Protein AF-A0A529HN94-F1 (afdb_monomer_lite)

Sequence (111 aa):
MALNIAQKLRLTSVVLGTASRKDLAAAFRAVNPKTAFDIGRADKWLQGRAQPREHSVYEDWAKVLRLERPGAWIAESDLPSFTAAIAARHGIDATELERRAHAQVEASPGH

Structure (mmCIF, N/CA/C/O backbone):
data_AF-A0A529HN94-F1
#
_entry.id   AF-A0A529HN94-F1
#
loop_
_atom_site.group_PDB
_atom_site.id
_atom_site.type_symbol
_atom_site.label_atom_id
_atom_site.label_alt_id
_atom_site.label_comp_id
_atom_site.label_asym_id
_atom_site.label_entity_id
_atom_site.label_seq_id
_atom_site.pdbx_PDB_ins_code
_atom_site.Cartn_x
_atom_site.Cartn_y
_atom_site.Cartn_z
_atom_site.occupancy
_atom_site.B_iso_or_equiv
_atom_site.auth_seq_id
_atom_site.auth_comp_id
_atom_site.auth_asym_id
_atom_site.auth_atom_id
_atom_site.pdbx_PDB_model_num
ATOM 1 N N . M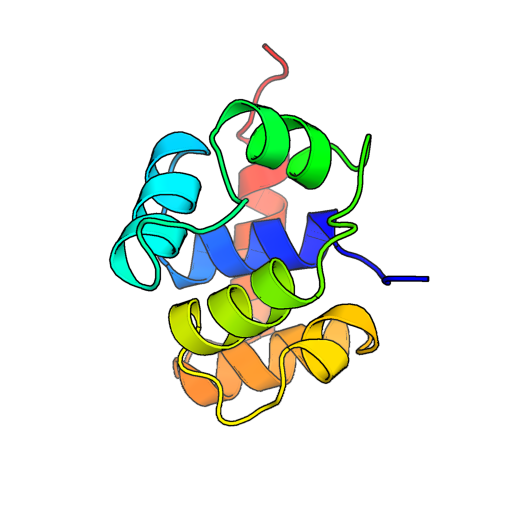ET A 1 1 ? 1.086 10.391 -15.022 1.00 61.91 1 MET A N 1
ATOM 2 C CA . MET A 1 1 ? 1.949 10.597 -13.835 1.00 61.91 1 MET A CA 1
ATOM 3 C C . MET A 1 1 ? 1.195 10.029 -12.649 1.00 61.91 1 MET A C 1
ATOM 5 O O . MET A 1 1 ? 0.015 10.334 -12.544 1.00 61.91 1 MET A O 1
ATOM 9 N N . ALA A 1 2 ? 1.805 9.186 -11.820 1.00 74.75 2 ALA A N 1
ATOM 10 C CA . ALA A 1 2 ? 1.082 8.562 -10.718 1.00 74.75 2 ALA A CA 1
ATOM 11 C C . ALA A 1 2 ? 1.048 9.494 -9.495 1.00 74.75 2 ALA A C 1
ATOM 13 O O . ALA A 1 2 ? 2.063 10.106 -9.152 1.00 74.75 2 ALA A O 1
ATOM 14 N N . LEU A 1 3 ? -0.115 9.628 -8.857 1.00 81.81 3 LEU A N 1
ATOM 15 C CA . LEU A 1 3 ? -0.343 10.621 -7.804 1.00 81.81 3 LEU A CA 1
ATOM 16 C C . LEU A 1 3 ? -0.216 10.002 -6.411 1.00 81.81 3 LEU A C 1
ATOM 18 O O . LEU A 1 3 ? -0.712 8.905 -6.155 1.00 81.81 3 LEU A O 1
ATOM 22 N N . ASN A 1 4 ? 0.419 10.732 -5.487 1.00 87.19 4 ASN A N 1
ATOM 23 C CA . ASN A 1 4 ? 0.433 10.420 -4.051 1.00 87.19 4 ASN A CA 1
ATOM 24 C C . ASN A 1 4 ? 0.935 9.002 -3.700 1.00 87.19 4 ASN A C 1
ATOM 26 O O . ASN A 1 4 ? 0.555 8.434 -2.677 1.00 87.19 4 ASN A O 1
ATOM 30 N N . ILE A 1 5 ? 1.804 8.411 -4.532 1.00 90.19 5 ILE A N 1
ATOM 31 C CA . ILE A 1 5 ? 2.211 7.000 -4.410 1.00 90.19 5 ILE A CA 1
ATOM 32 C C . ILE A 1 5 ? 2.810 6.667 -3.045 1.00 90.19 5 ILE A C 1
ATOM 34 O O . ILE A 1 5 ? 2.435 5.662 -2.444 1.00 90.19 5 ILE A O 1
ATOM 38 N N . ALA A 1 6 ? 3.694 7.519 -2.525 1.00 89.00 6 ALA A N 1
ATOM 39 C CA . ALA A 1 6 ? 4.298 7.307 -1.214 1.00 89.00 6 ALA A CA 1
ATOM 40 C C . ALA A 1 6 ? 3.240 7.244 -0.098 1.00 89.00 6 ALA A C 1
ATOM 42 O O . ALA A 1 6 ? 3.294 6.364 0.757 1.00 89.00 6 ALA A O 1
ATOM 43 N N . GLN A 1 7 ? 2.249 8.141 -0.126 1.00 89.38 7 GLN A N 1
ATOM 44 C CA . GLN A 1 7 ? 1.172 8.191 0.870 1.00 89.38 7 GLN A CA 1
ATOM 45 C C . GLN A 1 7 ? 0.245 6.978 0.749 1.00 89.38 7 GLN A C 1
ATOM 47 O O . GLN A 1 7 ? -0.061 6.338 1.753 1.00 89.38 7 GLN A O 1
ATOM 52 N N . LYS A 1 8 ? -0.131 6.596 -0.476 1.00 92.50 8 LYS A N 1
ATOM 53 C CA . LYS A 1 8 ? -0.939 5.395 -0.723 1.00 92.50 8 LYS A CA 1
ATOM 54 C C . LYS A 1 8 ? -0.236 4.120 -0.260 1.00 92.50 8 LYS A C 1
ATOM 56 O O . LYS A 1 8 ? -0.878 3.243 0.318 1.00 92.50 8 LYS A O 1
ATOM 61 N N . LEU A 1 9 ? 1.080 4.009 -0.472 1.00 90.94 9 LEU A N 1
ATOM 62 C CA . LEU A 1 9 ? 1.861 2.869 0.018 1.00 90.94 9 LEU A CA 1
ATOM 63 C C . LEU A 1 9 ? 1.882 2.812 1.545 1.00 90.94 9 LEU A C 1
ATOM 65 O O . LEU A 1 9 ? 1.743 1.731 2.100 1.00 90.94 9 LEU A O 1
ATOM 69 N N . ARG A 1 10 ? 1.989 3.953 2.232 1.00 88.44 10 ARG A N 1
ATOM 70 C CA . ARG A 1 10 ? 1.911 4.001 3.703 1.00 88.44 10 ARG A CA 1
ATOM 71 C C . ARG A 1 10 ? 0.546 3.543 4.210 1.00 88.44 10 ARG A C 1
ATOM 73 O O . ARG A 1 10 ? 0.484 2.689 5.085 1.00 88.44 10 ARG A O 1
ATOM 80 N N . LEU A 1 11 ? -0.540 4.030 3.605 1.00 90.75 11 LEU A N 1
ATOM 81 C CA . LEU A 1 11 ? -1.893 3.557 3.921 1.00 90.75 11 LEU A CA 1
ATOM 82 C C . LEU A 1 11 ? -2.022 2.046 3.701 1.00 90.75 11 LEU A C 1
ATOM 84 O O . LEU A 1 11 ? -2.563 1.341 4.545 1.00 90.75 11 LEU A O 1
ATOM 88 N N . THR A 1 12 ? -1.462 1.539 2.602 1.00 91.94 12 THR A N 1
ATOM 89 C CA . THR A 1 12 ? -1.427 0.099 2.311 1.00 91.94 12 THR A CA 1
ATOM 90 C C . THR A 1 12 ? -0.697 -0.666 3.408 1.00 91.94 12 THR A C 1
ATOM 92 O O . THR A 1 12 ? -1.217 -1.666 3.892 1.00 91.94 12 THR A O 1
ATOM 95 N N . SER A 1 13 ? 0.460 -0.176 3.855 1.00 89.31 13 SER A N 1
ATOM 96 C CA . SER A 1 13 ? 1.205 -0.808 4.942 1.00 89.31 13 SER A CA 1
ATOM 97 C C . SER A 1 13 ? 0.391 -0.895 6.232 1.00 89.31 13 SER A C 1
ATOM 99 O O . SER A 1 13 ? 0.427 -1.914 6.917 1.00 89.31 13 SER A O 1
ATOM 101 N N . VAL A 1 14 ? -0.367 0.156 6.554 1.00 90.06 14 VAL A N 1
ATOM 102 C CA . VAL A 1 14 ? -1.239 0.185 7.735 1.00 90.06 14 VAL A CA 1
ATOM 103 C C . VAL A 1 14 ? -2.399 -0.799 7.593 1.00 90.06 14 VAL A C 1
ATOM 105 O O . VAL A 1 14 ? -2.661 -1.555 8.525 1.00 90.06 14 VAL A O 1
ATOM 108 N N . VAL A 1 15 ? -3.074 -0.824 6.438 1.00 90.31 15 VAL A N 1
ATOM 109 C CA . VAL A 1 15 ? -4.194 -1.747 6.172 1.00 90.31 15 VAL A CA 1
ATOM 110 C C . VAL A 1 15 ? -3.751 -3.204 6.279 1.00 90.31 15 VAL A C 1
ATOM 112 O O . VAL A 1 15 ? -4.461 -4.028 6.848 1.00 90.31 15 VAL A O 1
ATOM 115 N N . LEU A 1 16 ? -2.572 -3.523 5.748 1.00 88.25 16 LEU A N 1
ATOM 116 C CA . LEU A 1 16 ? -2.017 -4.873 5.799 1.00 88.25 16 LEU A CA 1
ATOM 117 C C . LEU A 1 16 ? -1.427 -5.228 7.172 1.00 88.25 16 LEU A C 1
ATOM 119 O O . LEU A 1 16 ? -1.033 -6.373 7.379 1.00 88.25 16 LEU A O 1
ATOM 123 N N . GLY A 1 17 ? -1.324 -4.266 8.095 1.00 84.88 17 GLY A N 1
ATOM 124 C CA . GLY A 1 17 ? -0.645 -4.451 9.378 1.00 84.88 17 GLY A CA 1
ATOM 125 C C . GLY A 1 17 ? 0.858 -4.713 9.234 1.00 84.88 17 GLY A C 1
ATOM 126 O O . GLY A 1 17 ? 1.475 -5.288 10.128 1.00 84.88 17 GLY A O 1
ATOM 127 N N . THR A 1 18 ? 1.465 -4.323 8.110 1.00 81.94 18 THR A N 1
ATOM 128 C CA . THR A 1 18 ? 2.892 -4.536 7.857 1.00 81.94 18 THR A CA 1
ATOM 129 C C . THR A 1 18 ? 3.708 -3.477 8.587 1.00 81.94 18 THR A C 1
ATOM 131 O O . THR A 1 18 ? 3.616 -2.285 8.278 1.00 81.94 18 THR A O 1
ATOM 134 N N . ALA A 1 19 ? 4.531 -3.916 9.539 1.00 70.62 19 ALA A N 1
ATOM 135 C CA . ALA A 1 19 ? 5.383 -3.037 10.335 1.00 70.62 19 ALA A CA 1
ATOM 136 C C . ALA A 1 19 ? 6.630 -2.563 9.567 1.00 70.62 19 ALA A C 1
ATOM 138 O O . ALA A 1 19 ? 7.214 -1.536 9.908 1.00 70.62 19 ALA A O 1
ATOM 139 N N . SER A 1 20 ? 7.046 -3.292 8.523 1.00 79.00 20 SER A N 1
ATOM 140 C CA . SER A 1 20 ? 8.274 -3.012 7.780 1.00 79.00 20 SER A CA 1
ATOM 141 C C . SER A 1 20 ? 8.101 -3.044 6.260 1.00 79.00 20 SER A C 1
ATOM 143 O O . SER A 1 20 ? 7.253 -3.740 5.705 1.00 79.00 20 SER A O 1
ATOM 145 N N . ARG A 1 21 ? 9.021 -2.361 5.564 1.00 85.31 21 ARG A N 1
ATOM 146 C CA . ARG A 1 21 ? 9.243 -2.446 4.107 1.00 85.31 21 ARG A CA 1
ATOM 147 C C . ARG A 1 21 ? 9.386 -3.893 3.621 1.00 85.31 21 ARG A C 1
ATOM 149 O O . ARG A 1 21 ? 8.980 -4.212 2.506 1.00 85.31 21 ARG A O 1
ATOM 156 N N . LYS A 1 22 ? 9.973 -4.762 4.455 1.00 87.69 22 LYS A N 1
ATOM 157 C CA . LYS A 1 22 ? 10.134 -6.193 4.160 1.00 87.69 22 LYS A CA 1
ATOM 158 C C . LYS A 1 22 ? 8.792 -6.915 4.111 1.00 87.69 22 LYS A C 1
ATOM 160 O O . LYS A 1 22 ? 8.554 -7.648 3.157 1.00 87.69 22 LYS A O 1
ATOM 165 N N . ASP A 1 23 ? 7.928 -6.659 5.088 1.00 89.06 23 ASP A N 1
ATOM 166 C CA . ASP A 1 23 ? 6.596 -7.263 5.165 1.00 89.06 23 ASP A CA 1
ATOM 167 C C . ASP A 1 23 ? 5.712 -6.771 4.017 1.00 89.06 23 ASP A C 1
ATOM 169 O O . ASP A 1 23 ? 5.021 -7.567 3.386 1.00 89.06 23 ASP A O 1
ATOM 173 N N . LEU A 1 24 ? 5.815 -5.484 3.665 1.00 89.75 24 LEU A N 1
ATOM 174 C CA . LEU A 1 24 ? 5.135 -4.943 2.491 1.00 89.75 24 LEU A CA 1
ATOM 175 C C . LEU A 1 24 ? 5.592 -5.660 1.212 1.00 89.75 24 LEU A C 1
ATOM 177 O O . LEU A 1 24 ? 4.765 -6.172 0.465 1.00 89.75 24 LEU A O 1
ATOM 181 N N . ALA A 1 25 ? 6.902 -5.780 0.973 1.00 90.56 25 ALA A N 1
ATOM 182 C CA . ALA A 1 25 ? 7.408 -6.506 -0.194 1.00 90.56 25 ALA A CA 1
ATOM 183 C C . ALA A 1 25 ? 7.013 -7.995 -0.190 1.00 90.56 25 ALA A C 1
ATOM 185 O O . ALA A 1 25 ? 6.750 -8.569 -1.248 1.00 90.56 25 ALA A O 1
ATOM 186 N N . ALA A 1 26 ? 6.935 -8.623 0.986 1.00 91.06 26 ALA A N 1
ATOM 187 C CA . ALA A 1 26 ? 6.444 -9.988 1.128 1.00 91.06 26 ALA A CA 1
ATOM 188 C C . ALA A 1 26 ? 4.957 -10.105 0.754 1.00 91.06 26 ALA A C 1
ATOM 190 O O . ALA A 1 26 ? 4.595 -11.044 0.050 1.00 91.06 26 ALA A O 1
ATOM 191 N N . ALA A 1 27 ? 4.116 -9.137 1.134 1.00 92.00 27 ALA A N 1
ATOM 192 C CA . ALA A 1 27 ? 2.699 -9.114 0.768 1.00 92.00 27 ALA A CA 1
ATOM 193 C C . ALA A 1 27 ? 2.494 -9.029 -0.754 1.00 92.00 27 ALA A C 1
ATOM 195 O O . ALA A 1 27 ? 1.706 -9.788 -1.317 1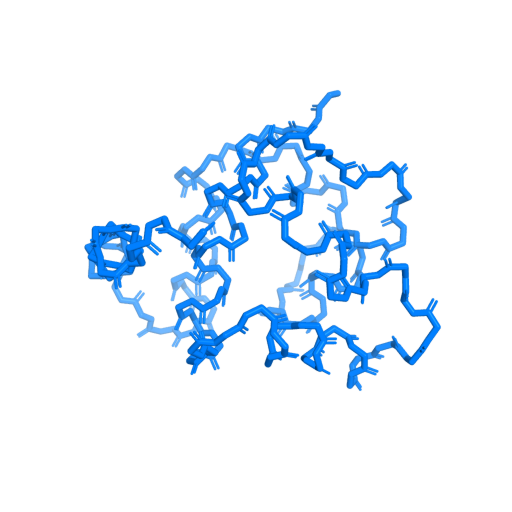.00 92.00 27 ALA A O 1
ATOM 196 N N . PHE A 1 28 ? 3.259 -8.174 -1.442 1.00 92.69 28 PHE A N 1
ATOM 197 C CA . PHE A 1 28 ? 3.236 -8.108 -2.908 1.00 92.69 28 PHE A CA 1
ATOM 198 C C . PHE A 1 28 ? 3.711 -9.417 -3.552 1.00 92.69 28 PHE A C 1
ATOM 200 O O . PHE A 1 28 ? 3.075 -9.916 -4.480 1.00 92.69 28 PHE A O 1
ATOM 207 N N . ARG A 1 29 ? 4.785 -10.022 -3.030 1.00 91.62 29 ARG A N 1
ATOM 208 C CA . ARG A 1 29 ? 5.289 -11.315 -3.524 1.00 91.62 29 ARG A CA 1
ATOM 209 C C . ARG A 1 29 ? 4.336 -12.480 -3.283 1.00 91.62 29 ARG A C 1
ATOM 211 O O . ARG A 1 29 ? 4.307 -13.396 -4.098 1.00 91.62 29 ARG A O 1
ATOM 218 N N . ALA A 1 30 ? 3.564 -12.450 -2.199 1.00 91.75 30 ALA A N 1
ATOM 219 C CA . ALA A 1 30 ? 2.557 -13.467 -1.910 1.00 91.75 30 ALA A CA 1
ATOM 220 C C . ALA A 1 30 ? 1.436 -13.479 -2.962 1.00 91.75 30 ALA A C 1
ATOM 222 O O . ALA A 1 30 ? 0.892 -14.535 -3.270 1.00 91.75 30 ALA A O 1
ATOM 223 N N . VAL A 1 31 ? 1.119 -12.316 -3.540 1.00 93.25 31 VAL A N 1
ATOM 224 C CA . VAL A 1 31 ? 0.168 -12.187 -4.651 1.00 93.25 31 VAL A CA 1
ATOM 225 C C . VAL A 1 31 ? 0.815 -12.536 -5.988 1.00 93.25 31 VAL A C 1
ATOM 227 O O . VAL A 1 31 ? 0.226 -13.254 -6.795 1.00 93.25 31 VAL A O 1
ATOM 230 N N . ASN A 1 32 ? 2.015 -12.015 -6.239 1.00 91.88 32 ASN A N 1
ATOM 231 C CA . ASN A 1 32 ? 2.755 -12.263 -7.465 1.00 91.88 32 ASN A CA 1
ATOM 232 C C . ASN A 1 32 ? 4.252 -12.424 -7.157 1.00 91.88 32 ASN A C 1
ATOM 234 O O . ASN A 1 32 ? 4.950 -11.428 -6.953 1.00 91.88 32 ASN A O 1
ATOM 238 N N . PRO A 1 33 ? 4.803 -13.650 -7.194 1.00 89.75 33 PRO A N 1
ATOM 239 C CA . PRO A 1 33 ? 6.215 -13.875 -6.891 1.00 89.75 33 PRO A CA 1
ATOM 240 C C . PRO A 1 33 ? 7.160 -13.233 -7.919 1.00 89.75 33 PRO A C 1
ATOM 242 O O . PRO A 1 33 ? 8.336 -13.032 -7.623 1.00 89.75 33 PRO A O 1
ATOM 245 N N . LYS A 1 34 ? 6.655 -12.882 -9.110 1.00 90.75 34 LYS A N 1
ATOM 246 C CA . LYS A 1 34 ? 7.392 -12.175 -10.169 1.00 90.75 34 LYS A CA 1
ATOM 247 C C . LYS A 1 34 ? 7.179 -10.659 -10.134 1.00 90.75 34 LYS A C 1
ATOM 249 O O . LYS A 1 34 ? 7.559 -9.976 -11.082 1.00 90.75 34 LYS A O 1
ATOM 254 N N . THR A 1 35 ? 6.554 -10.129 -9.083 1.00 91.81 35 THR A N 1
ATOM 255 C CA . THR A 1 35 ? 6.318 -8.692 -8.958 1.00 91.81 35 THR A CA 1
ATOM 256 C C . THR A 1 35 ? 7.633 -7.913 -8.973 1.00 91.81 35 THR A C 1
ATOM 258 O O . THR A 1 35 ? 8.634 -8.316 -8.373 1.00 91.81 35 THR A O 1
ATOM 261 N N . ALA A 1 36 ? 7.620 -6.751 -9.623 1.00 88.06 36 ALA A N 1
ATOM 262 C CA . ALA A 1 36 ? 8.727 -5.807 -9.567 1.00 88.06 36 ALA A CA 1
ATOM 263 C C . ALA A 1 36 ? 8.821 -5.102 -8.199 1.00 88.06 36 ALA A C 1
ATOM 265 O O . ALA A 1 36 ? 9.762 -4.347 -7.963 1.00 88.06 36 ALA A O 1
ATOM 266 N N . PHE A 1 37 ? 7.875 -5.334 -7.285 1.00 89.31 37 PHE A N 1
ATOM 267 C CA . PHE A 1 37 ? 7.902 -4.803 -5.927 1.00 89.31 37 PHE A CA 1
ATOM 268 C C . PHE A 1 37 ? 8.925 -5.557 -5.050 1.00 89.31 37 PHE A C 1
ATOM 270 O O . PHE A 1 37 ? 8.630 -6.590 -4.449 1.00 89.31 37 PHE A O 1
ATOM 277 N N . ASP A 1 38 ? 10.151 -5.038 -4.960 1.00 88.69 38 ASP A N 1
ATOM 278 C CA . ASP A 1 38 ? 11.196 -5.527 -4.050 1.00 88.69 38 ASP A CA 1
ATOM 279 C C . ASP A 1 38 ? 11.478 -4.542 -2.903 1.00 88.69 38 ASP A C 1
ATOM 281 O O . ASP A 1 38 ? 11.043 -3.394 -2.924 1.00 88.69 38 ASP A O 1
ATOM 285 N N . ILE A 1 39 ? 12.234 -4.985 -1.894 1.00 88.94 39 ILE A N 1
ATOM 286 C CA . ILE A 1 39 ? 12.537 -4.201 -0.685 1.00 88.94 39 ILE A CA 1
ATOM 287 C C . ILE A 1 39 ? 13.278 -2.891 -1.018 1.00 8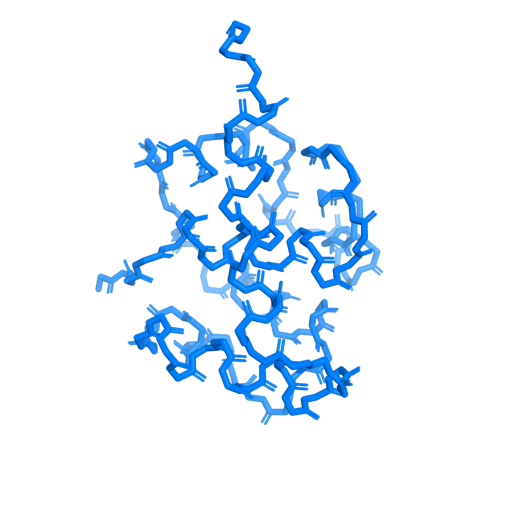8.94 39 ILE A C 1
ATOM 289 O O . ILE A 1 39 ? 12.993 -1.855 -0.417 1.00 88.94 39 ILE A O 1
ATOM 293 N N . GLY A 1 40 ? 14.212 -2.915 -1.974 1.00 87.25 40 GLY A N 1
ATOM 294 C CA . GLY A 1 40 ? 14.998 -1.743 -2.366 1.00 87.25 40 GLY A CA 1
ATOM 295 C C . GLY A 1 40 ? 14.177 -0.715 -3.145 1.00 87.25 40 GLY A C 1
ATOM 296 O O . GLY A 1 40 ? 14.372 0.491 -2.980 1.00 87.25 40 GLY A O 1
ATOM 297 N N . ARG A 1 41 ? 13.227 -1.168 -3.969 1.00 89.25 41 ARG A N 1
ATOM 298 C CA . ARG A 1 41 ? 12.250 -0.288 -4.631 1.00 89.25 41 ARG A CA 1
ATOM 299 C C . ARG A 1 41 ? 11.198 0.239 -3.659 1.00 89.25 41 ARG A C 1
ATOM 301 O O . ARG A 1 41 ? 10.906 1.433 -3.699 1.00 89.25 41 ARG A O 1
ATOM 308 N N . ALA A 1 42 ? 10.696 -0.607 -2.761 1.00 88.00 42 ALA A N 1
ATOM 309 C CA . ALA A 1 42 ? 9.720 -0.237 -1.739 1.00 88.00 42 ALA A CA 1
ATOM 310 C C . ALA A 1 42 ? 10.216 0.933 -0.885 1.00 88.00 42 ALA A C 1
ATOM 312 O O . ALA A 1 42 ? 9.473 1.884 -0.660 1.00 88.00 42 ALA A O 1
ATOM 313 N N . ASP A 1 43 ? 11.487 0.899 -0.471 1.00 86.75 43 ASP A N 1
ATOM 314 C CA . ASP A 1 43 ? 12.113 1.997 0.264 1.00 86.75 43 ASP A CA 1
ATOM 315 C C . ASP A 1 43 ? 12.050 3.325 -0.503 1.00 86.75 43 ASP A C 1
ATOM 317 O O . ASP A 1 43 ? 11.511 4.319 -0.012 1.00 86.75 43 ASP A O 1
ATOM 321 N N . LYS A 1 44 ? 12.518 3.321 -1.754 1.00 89.62 44 LYS A N 1
ATOM 322 C CA . LYS A 1 44 ? 12.531 4.522 -2.598 1.00 89.62 44 LYS A CA 1
ATOM 323 C C . LYS A 1 44 ? 11.122 5.055 -2.860 1.00 89.62 44 LYS A C 1
ATOM 325 O O . LYS A 1 44 ? 10.940 6.269 -2.933 1.00 89.62 44 LYS A O 1
ATOM 330 N N . TRP A 1 45 ? 10.132 4.175 -3.004 1.00 91.31 45 TRP A N 1
ATOM 331 C CA . TRP A 1 45 ? 8.739 4.561 -3.235 1.00 91.31 45 TRP A CA 1
ATOM 332 C C . TRP A 1 45 ? 8.073 5.119 -1.975 1.00 91.31 45 TRP A C 1
ATOM 334 O O . TRP A 1 45 ? 7.395 6.140 -2.053 1.00 91.31 45 TRP A O 1
ATOM 344 N N . LEU A 1 46 ? 8.326 4.532 -0.802 1.00 87.06 46 LEU A N 1
ATOM 345 C CA . LEU A 1 46 ? 7.825 5.032 0.486 1.00 87.06 46 LEU A CA 1
ATOM 346 C C . LEU A 1 46 ? 8.450 6.375 0.890 1.00 87.06 46 LEU A C 1
ATOM 348 O O . LEU A 1 46 ? 7.786 7.194 1.533 1.00 87.06 46 LEU A O 1
ATOM 352 N N . GLN A 1 47 ? 9.700 6.624 0.487 1.00 85.62 47 GLN A N 1
ATOM 353 C CA . GLN A 1 47 ? 10.371 7.920 0.636 1.00 85.62 47 GLN A CA 1
ATOM 354 C C . GLN A 1 47 ? 9.942 8.950 -0.426 1.00 85.62 47 GLN A C 1
ATOM 356 O O . GLN A 1 47 ? 10.356 10.102 -0.351 1.00 85.62 47 GLN A O 1
ATOM 361 N N . GLY A 1 48 ? 9.156 8.558 -1.437 1.00 86.38 48 GLY A N 1
ATOM 362 C CA . GLY A 1 48 ? 8.785 9.434 -2.555 1.00 86.38 48 GLY A CA 1
ATOM 363 C C . GLY A 1 48 ? 9.945 9.787 -3.496 1.00 86.38 48 GLY A C 1
ATOM 364 O O . GLY A 1 48 ? 9.793 10.647 -4.358 1.00 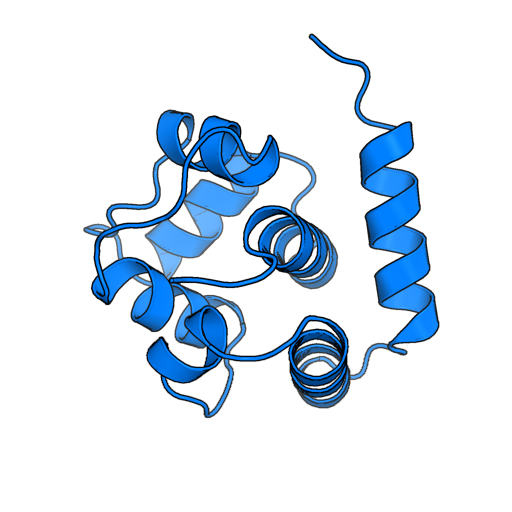86.38 48 GLY A O 1
ATOM 365 N N . ARG A 1 49 ? 11.099 9.116 -3.366 1.00 85.69 49 ARG A N 1
ATOM 366 C CA . ARG A 1 49 ? 12.285 9.312 -4.220 1.00 85.69 49 ARG A CA 1
ATOM 367 C C . ARG A 1 49 ? 12.145 8.658 -5.594 1.00 85.69 49 ARG A C 1
ATOM 369 O O . ARG A 1 49 ? 12.882 8.992 -6.516 1.00 85.69 49 ARG A O 1
ATOM 376 N N . ALA A 1 50 ? 11.235 7.699 -5.730 1.00 88.44 50 ALA A N 1
ATOM 377 C CA . ALA A 1 50 ? 10.913 7.052 -6.994 1.00 88.44 50 ALA A CA 1
ATOM 378 C C . ALA A 1 50 ? 9.427 6.676 -7.049 1.00 88.44 50 ALA A C 1
ATOM 380 O O . ALA A 1 50 ? 8.724 6.722 -6.042 1.00 88.44 50 ALA A O 1
ATOM 381 N N . GLN A 1 51 ? 8.967 6.257 -8.227 1.00 86.38 51 GLN A N 1
ATOM 382 C CA . GLN A 1 51 ? 7.610 5.759 -8.452 1.00 86.38 51 GLN A CA 1
ATOM 383 C C . GLN A 1 51 ? 7.662 4.448 -9.257 1.00 86.38 51 GLN A C 1
ATOM 385 O O . GLN A 1 51 ? 8.619 4.256 -10.023 1.00 86.38 51 GLN A O 1
ATOM 390 N N . PRO A 1 52 ? 6.676 3.545 -9.105 1.00 87.38 52 PRO A N 1
ATOM 391 C CA . PRO A 1 52 ? 6.535 2.383 -9.971 1.00 87.38 52 PRO A CA 1
ATOM 392 C C . PRO A 1 52 ? 6.368 2.824 -11.426 1.00 87.38 52 PRO A C 1
ATOM 394 O O . PRO A 1 52 ? 5.535 3.667 -11.740 1.00 87.38 52 PRO A O 1
ATOM 397 N N . ARG A 1 53 ? 7.187 2.268 -12.321 1.00 86.44 53 ARG A N 1
ATOM 398 C CA . ARG A 1 53 ? 7.078 2.511 -13.771 1.00 86.44 53 ARG A CA 1
ATOM 399 C C . ARG A 1 53 ? 6.286 1.420 -14.480 1.00 86.44 53 ARG A C 1
ATOM 401 O O . ARG A 1 53 ? 5.768 1.635 -15.569 1.00 86.44 53 ARG A O 1
ATOM 408 N N . GLU A 1 54 ? 6.233 0.243 -13.872 1.00 88.94 54 GLU A N 1
ATOM 409 C CA . GLU A 1 54 ? 5.592 -0.929 -14.440 1.00 88.94 54 GLU A CA 1
ATOM 410 C C . GLU A 1 54 ? 4.123 -0.971 -14.023 1.00 88.94 54 GLU A C 1
ATOM 412 O O . GLU A 1 54 ? 3.809 -0.956 -12.832 1.00 88.94 54 GLU A O 1
ATOM 417 N N . HIS A 1 55 ? 3.223 -1.068 -15.005 1.00 87.38 55 HIS A N 1
ATOM 418 C CA . HIS A 1 55 ? 1.785 -1.185 -14.749 1.00 87.38 55 HIS A CA 1
ATOM 419 C C . HIS A 1 55 ? 1.431 -2.433 -13.930 1.00 87.38 55 HIS A C 1
ATOM 421 O O . HIS A 1 55 ? 0.515 -2.391 -13.112 1.00 87.38 55 HIS A O 1
ATOM 427 N N . SER A 1 56 ? 2.205 -3.511 -14.089 1.00 90.75 56 SER A N 1
ATOM 428 C CA . SER A 1 56 ? 2.066 -4.758 -13.328 1.00 90.75 56 SER A CA 1
ATOM 429 C C . SER A 1 56 ? 2.098 -4.540 -11.814 1.00 90.75 56 SER A C 1
ATOM 431 O O . SER A 1 56 ? 1.354 -5.198 -11.095 1.00 90.75 56 SER A O 1
ATOM 433 N N . VAL A 1 57 ? 2.889 -3.581 -11.321 1.00 92.56 57 VAL A N 1
ATOM 434 C CA . VAL A 1 57 ? 2.975 -3.284 -9.884 1.00 92.56 57 VAL A CA 1
ATOM 435 C C . VAL A 1 57 ? 1.643 -2.778 -9.349 1.00 92.56 57 VAL A C 1
ATOM 437 O O . VAL A 1 57 ? 1.240 -3.160 -8.255 1.00 92.56 57 VAL A O 1
ATOM 440 N N . TYR A 1 58 ? 0.945 -1.936 -10.109 1.00 93.31 58 TYR A N 1
ATOM 441 C CA . TYR A 1 58 ? -0.354 -1.422 -9.693 1.00 93.31 58 TYR A CA 1
ATOM 442 C C . TYR A 1 58 ? -1.443 -2.500 -9.756 1.00 93.31 58 TYR A C 1
ATOM 444 O O . TYR A 1 58 ? -2.312 -2.540 -8.888 1.00 93.31 58 TYR A O 1
ATOM 452 N N . GLU A 1 59 ? -1.377 -3.402 -10.737 1.00 93.00 59 GLU A N 1
ATOM 453 C CA . GLU A 1 59 ? -2.267 -4.568 -10.822 1.00 93.00 59 GLU A CA 1
ATOM 454 C C . GLU A 1 59 ? -2.074 -5.513 -9.627 1.00 93.00 59 GLU A C 1
ATOM 456 O O . GLU A 1 59 ? -3.040 -5.965 -9.009 1.00 93.00 59 GLU A O 1
ATOM 461 N N . ASP A 1 60 ? -0.820 -5.783 -9.260 1.00 93.56 60 ASP A N 1
ATOM 462 C CA . ASP A 1 60 ? -0.487 -6.561 -8.068 1.00 93.56 60 ASP A CA 1
ATOM 463 C C . ASP A 1 60 ? -0.970 -5.846 -6.799 1.00 93.56 60 ASP A C 1
ATOM 465 O O . ASP A 1 60 ? -1.529 -6.477 -5.905 1.00 93.56 60 ASP A O 1
ATOM 469 N N . TRP A 1 61 ? -0.829 -4.520 -6.736 1.00 94.25 61 TRP A N 1
ATOM 470 C CA . TRP A 1 61 ? -1.283 -3.712 -5.606 1.00 94.25 61 TRP A CA 1
ATOM 471 C C . TRP A 1 61 ? -2.797 -3.819 -5.385 1.00 94.25 61 TRP A C 1
ATOM 473 O O . TRP A 1 61 ? -3.245 -4.032 -4.255 1.00 94.25 61 TRP A O 1
ATOM 483 N N . ALA A 1 62 ? -3.595 -3.743 -6.452 1.00 94.12 62 ALA A N 1
ATOM 484 C CA . ALA A 1 62 ? -5.044 -3.914 -6.359 1.00 94.12 62 ALA A CA 1
ATOM 485 C C . ALA A 1 62 ? -5.415 -5.271 -5.754 1.00 94.12 62 ALA A C 1
ATOM 487 O O . ALA A 1 62 ? -6.266 -5.345 -4.868 1.00 94.12 62 ALA A O 1
ATOM 488 N N . LYS A 1 63 ? -4.711 -6.333 -6.154 1.00 93.81 63 LYS A N 1
ATOM 489 C CA . LYS A 1 63 ? -4.898 -7.685 -5.613 1.00 93.81 63 LYS A CA 1
ATOM 490 C C . LYS A 1 63 ? -4.449 -7.806 -4.155 1.00 93.81 63 LYS A C 1
ATOM 492 O O . LYS A 1 63 ? -5.151 -8.439 -3.371 1.00 93.81 63 LYS A O 1
ATOM 497 N N . VAL A 1 64 ? -3.330 -7.181 -3.773 1.00 93.69 64 VAL A N 1
ATOM 498 C CA . VAL A 1 64 ? -2.845 -7.133 -2.378 1.00 93.69 64 VAL A CA 1
ATOM 499 C C . VAL A 1 64 ? -3.902 -6.525 -1.456 1.00 93.69 64 VAL A C 1
ATOM 501 O O . VAL A 1 64 ? -4.213 -7.091 -0.412 1.00 93.69 64 VAL A O 1
ATOM 504 N N . LEU A 1 65 ? -4.508 -5.414 -1.877 1.00 92.31 65 LEU A N 1
ATOM 505 C CA . LEU A 1 65 ? -5.598 -4.747 -1.156 1.00 92.31 65 LEU A CA 1
ATOM 506 C C . LEU A 1 65 ? -6.972 -5.393 -1.395 1.00 92.31 65 LEU A C 1
ATOM 508 O O . LEU A 1 65 ? -7.986 -4.919 -0.888 1.00 92.31 65 LEU A O 1
ATOM 512 N N . ARG A 1 66 ? -7.026 -6.463 -2.197 1.00 92.31 66 ARG A N 1
ATOM 513 C CA . ARG A 1 66 ? -8.255 -7.151 -2.614 1.00 92.31 66 ARG A CA 1
ATOM 514 C C . ARG A 1 66 ? -9.323 -6.190 -3.147 1.00 92.31 66 ARG A C 1
ATOM 516 O O . ARG A 1 66 ? -10.512 -6.426 -2.930 1.00 92.31 66 ARG A O 1
ATOM 523 N N . LEU A 1 67 ? -8.911 -5.111 -3.808 1.00 91.94 67 LEU A N 1
ATOM 524 C CA . LEU A 1 67 ? -9.804 -4.118 -4.394 1.00 91.94 67 LEU A CA 1
ATOM 525 C C . LEU A 1 67 ? -10.419 -4.656 -5.686 1.00 91.94 67 LEU A C 1
ATOM 527 O O . LEU A 1 67 ? -9.737 -5.258 -6.509 1.00 91.94 67 LEU A O 1
ATOM 531 N N . GLU A 1 68 ? -11.692 -4.349 -5.910 1.00 88.69 68 GLU A N 1
ATOM 532 C CA . GLU A 1 68 ? -12.408 -4.651 -7.159 1.00 88.69 68 GLU A CA 1
ATOM 533 C C . GLU A 1 68 ? -12.170 -3.564 -8.225 1.00 88.69 68 GLU A C 1
ATOM 535 O O . GLU A 1 68 ? -13.053 -3.220 -9.006 1.00 88.69 68 GLU A O 1
ATOM 540 N N . ARG A 1 69 ? -10.978 -2.954 -8.222 1.00 89.94 69 ARG A N 1
ATOM 541 C CA . ARG A 1 69 ? -10.601 -1.840 -9.102 1.00 89.94 69 ARG A CA 1
ATOM 542 C C . ARG A 1 69 ? -9.311 -2.172 -9.853 1.00 89.94 69 ARG A C 1
ATOM 544 O O . ARG A 1 69 ? -8.456 -2.848 -9.283 1.00 89.94 69 ARG A O 1
ATOM 551 N N . PRO A 1 70 ? -9.139 -1.688 -11.094 1.00 92.31 70 PRO A N 1
ATOM 552 C CA . PRO A 1 70 ? -7.915 -1.922 -11.855 1.00 92.31 70 PRO A CA 1
ATOM 553 C C . PRO A 1 70 ? -6.715 -1.216 -11.213 1.00 92.31 70 PRO A C 1
ATOM 555 O O . PRO A 1 70 ? -6.865 -0.195 -10.537 1.00 92.31 70 PRO A O 1
ATOM 558 N N . GLY A 1 71 ? -5.505 -1.705 -11.478 1.00 89.50 71 GLY A N 1
ATOM 559 C CA . GLY A 1 71 ? -4.270 -1.086 -11.005 1.00 89.50 71 GLY A CA 1
ATOM 560 C C . GLY A 1 71 ? -4.097 0.345 -11.514 1.00 89.50 71 GLY A C 1
ATOM 561 O O . GLY A 1 71 ? -3.683 1.222 -10.757 1.00 89.50 71 GLY A O 1
ATOM 562 N N . ALA A 1 72 ? -4.505 0.627 -12.754 1.00 90.62 72 ALA A N 1
ATOM 563 C CA . ALA A 1 72 ? -4.512 1.988 -13.303 1.00 90.62 72 ALA A CA 1
ATOM 564 C C . ALA A 1 72 ? -5.249 2.984 -12.385 1.00 90.62 72 ALA A C 1
ATOM 566 O O . ALA A 1 72 ? -4.722 4.050 -12.066 1.00 90.62 72 ALA A O 1
ATOM 567 N N . TRP A 1 73 ? -6.386 2.573 -11.809 1.00 93.50 73 TRP A N 1
ATOM 568 C CA . TRP A 1 73 ? -7.122 3.399 -10.854 1.00 93.50 73 TRP A CA 1
ATOM 569 C C . TRP A 1 73 ? -6.301 3.716 -9.595 1.00 93.50 73 TRP A C 1
ATOM 571 O O . TRP A 1 73 ? -6.396 4.823 -9.073 1.00 93.50 73 TRP A O 1
ATOM 581 N N . ILE A 1 74 ? -5.449 2.808 -9.109 1.00 91.75 74 ILE A N 1
ATOM 582 C CA . ILE A 1 74 ? -4.537 3.088 -7.984 1.00 91.75 74 ILE A CA 1
ATOM 583 C C . ILE A 1 74 ? -3.489 4.137 -8.368 1.00 91.75 74 ILE A C 1
ATOM 585 O O . ILE A 1 74 ? -3.127 4.968 -7.535 1.00 91.75 74 ILE A O 1
ATOM 589 N N . ALA A 1 75 ? -3.003 4.136 -9.607 1.00 90.75 75 ALA A N 1
ATOM 590 C CA . ALA A 1 75 ? -2.040 5.133 -10.068 1.00 90.75 75 ALA A CA 1
ATOM 591 C C . ALA A 1 75 ? -2.676 6.526 -10.238 1.00 90.75 75 ALA A C 1
ATOM 593 O O . ALA A 1 75 ? -2.043 7.532 -9.909 1.00 90.75 75 ALA A O 1
ATOM 594 N N . GLU A 1 76 ? -3.918 6.572 -10.723 1.00 91.19 76 GLU A N 1
ATOM 595 C CA . GLU A 1 76 ? -4.606 7.800 -11.145 1.00 91.19 76 GLU A CA 1
ATOM 596 C C . GLU A 1 76 ? -5.480 8.436 -10.059 1.00 91.19 76 GLU A C 1
ATOM 598 O O . GLU A 1 76 ? -5.648 9.652 -10.054 1.00 91.19 76 GLU A O 1
ATOM 603 N N . SER A 1 77 ? -6.020 7.645 -9.126 1.00 92.25 77 SER A N 1
ATOM 604 C CA . SER A 1 77 ? -6.860 8.163 -8.037 1.00 92.25 77 SER A CA 1
ATOM 605 C C . SER A 1 77 ? -6.142 9.226 -7.204 1.00 92.25 77 SER A C 1
ATOM 607 O O . SER A 1 77 ? -4.922 9.225 -7.034 1.00 92.25 77 SER A O 1
ATOM 609 N N . ASP A 1 78 ? -6.901 10.131 -6.614 1.00 91.19 78 ASP A N 1
ATOM 610 C CA . ASP A 1 78 ? -6.423 10.978 -5.534 1.00 91.19 78 ASP A CA 1
ATOM 611 C C . ASP A 1 78 ? -6.301 10.181 -4.220 1.00 91.19 78 ASP A C 1
ATOM 613 O O . ASP A 1 78 ? -6.694 9.014 -4.118 1.00 91.19 78 ASP A O 1
ATOM 617 N N . LEU A 1 79 ? -5.682 10.798 -3.212 1.00 89.75 79 LEU A N 1
ATOM 618 C CA . LEU A 1 79 ? -5.483 10.160 -1.912 1.00 89.75 79 LEU A CA 1
ATOM 619 C C . LEU A 1 79 ? -6.821 9.912 -1.176 1.00 89.75 79 LEU A C 1
ATOM 621 O O . LEU A 1 79 ? -7.029 8.766 -0.783 1.00 89.75 79 LEU A O 1
ATOM 625 N N . PRO A 1 80 ? -7.751 10.886 -1.056 1.00 90.25 80 PRO A N 1
ATOM 626 C CA . PRO A 1 80 ? -9.070 10.656 -0.454 1.00 90.25 80 PRO A CA 1
ATOM 627 C C . PRO A 1 80 ? -9.862 9.507 -1.090 1.00 90.25 80 PRO A C 1
ATOM 629 O O . PRO A 1 80 ? -10.344 8.626 -0.377 1.00 90.25 80 PRO A O 1
ATOM 632 N N . SER A 1 81 ? -9.953 9.459 -2.424 1.00 92.06 81 SER A N 1
ATOM 633 C CA . SER A 1 81 ? -10.643 8.373 -3.138 1.00 92.06 81 SER A CA 1
ATOM 634 C C . SER A 1 81 ? -10.014 7.006 -2.867 1.00 92.06 81 SER A C 1
ATOM 636 O O . SER A 1 81 ? -10.720 6.003 -2.723 1.00 92.06 81 SER A O 1
ATOM 638 N N . PHE A 1 82 ? -8.681 6.954 -2.785 1.00 93.06 82 PHE A N 1
ATOM 639 C CA . PHE A 1 82 ? -7.954 5.734 -2.451 1.00 93.06 82 PHE A CA 1
ATOM 640 C C . PHE A 1 82 ? -8.240 5.280 -1.017 1.00 93.06 82 PHE A C 1
ATOM 642 O O . PHE A 1 82 ? -8.614 4.123 -0.815 1.00 93.06 82 PHE A O 1
ATOM 649 N N . THR A 1 83 ? -8.136 6.193 -0.046 1.00 92.25 83 THR A N 1
ATOM 650 C CA . THR A 1 83 ? -8.438 5.943 1.370 1.00 92.25 83 THR A CA 1
ATOM 651 C C . THR A 1 83 ? -9.867 5.440 1.547 1.00 92.25 83 THR A C 1
ATOM 653 O O . THR A 1 83 ? -10.075 4.427 2.208 1.00 92.25 83 THR A O 1
ATOM 656 N N . ALA A 1 84 ? -10.850 6.080 0.910 1.00 91.69 84 ALA A N 1
ATOM 657 C CA . ALA A 1 84 ? -12.249 5.669 0.998 1.00 91.69 84 ALA A CA 1
ATOM 658 C C . ALA A 1 84 ? -12.473 4.243 0.461 1.00 91.69 84 ALA A C 1
ATOM 660 O O . ALA A 1 84 ? -13.203 3.461 1.069 1.00 91.69 84 ALA A O 1
ATOM 661 N N . ALA A 1 85 ? -11.819 3.872 -0.645 1.00 92.44 85 ALA A N 1
ATOM 662 C CA . ALA A 1 85 ? -11.969 2.539 -1.225 1.00 92.44 85 ALA A CA 1
ATOM 663 C C . ALA A 1 85 ? -11.369 1.435 -0.343 1.00 92.44 85 ALA A C 1
ATOM 665 O O . ALA A 1 85 ? -12.003 0.397 -0.152 1.00 92.44 85 ALA A O 1
ATOM 666 N N . ILE A 1 86 ? -10.169 1.646 0.208 1.00 92.31 86 ILE A N 1
ATOM 667 C CA . ILE A 1 86 ? -9.541 0.666 1.108 1.00 92.31 86 ILE A CA 1
ATOM 668 C C . ILE A 1 86 ? -10.267 0.605 2.458 1.00 92.31 86 ILE A C 1
ATOM 670 O O . ILE A 1 86 ? -10.471 -0.487 2.981 1.00 92.31 86 ILE A O 1
ATOM 674 N N . ALA A 1 87 ? -10.726 1.745 2.982 1.00 91.62 87 ALA A N 1
ATOM 675 C CA . ALA A 1 87 ? -11.537 1.833 4.194 1.00 91.62 87 ALA A CA 1
ATOM 676 C C . ALA A 1 87 ? -12.823 1.008 4.054 1.00 91.62 87 ALA A C 1
ATOM 678 O O . ALA A 1 87 ? -13.071 0.102 4.850 1.00 91.62 87 ALA A O 1
ATOM 679 N N . ALA A 1 88 ? -13.581 1.238 2.976 1.00 91.38 88 ALA A N 1
ATOM 680 C CA . ALA A 1 88 ? -14.796 0.487 2.677 1.00 91.38 88 ALA A CA 1
ATOM 681 C C . ALA A 1 88 ? -14.520 -1.011 2.474 1.00 91.38 88 ALA A C 1
ATOM 683 O O . ALA A 1 88 ? -15.279 -1.850 2.954 1.00 91.38 88 ALA A O 1
ATOM 684 N N . ARG A 1 89 ? -13.417 -1.365 1.799 1.00 92.44 89 ARG A N 1
ATOM 685 C CA . ARG A 1 89 ? -13.074 -2.766 1.523 1.00 92.44 89 ARG A CA 1
ATOM 686 C C . ARG A 1 89 ? -12.672 -3.548 2.773 1.00 92.44 89 ARG A C 1
ATOM 688 O O . ARG A 1 89 ? -13.008 -4.726 2.880 1.00 92.44 89 ARG A O 1
ATOM 695 N N . HIS A 1 90 ? -11.937 -2.915 3.681 1.00 89.19 90 HIS A N 1
ATOM 696 C CA . HIS A 1 90 ? -11.399 -3.552 4.883 1.00 89.19 90 HIS A CA 1
ATOM 697 C C . HIS A 1 90 ? -12.242 -3.295 6.142 1.00 89.19 90 HIS A C 1
ATOM 699 O O . HIS A 1 90 ? -11.920 -3.838 7.196 1.00 89.19 90 HIS A O 1
ATOM 705 N N . GLY A 1 91 ? -13.313 -2.499 6.046 1.00 88.50 91 GLY A N 1
ATOM 706 C CA . GLY A 1 91 ? -14.167 -2.141 7.183 1.00 88.50 91 GLY A CA 1
ATOM 707 C C . GLY A 1 91 ? -13.458 -1.270 8.224 1.00 88.50 91 GLY A C 1
ATOM 708 O O . GLY A 1 91 ? -13.762 -1.365 9.410 1.00 88.50 91 GLY A O 1
ATOM 709 N N . ILE A 1 92 ? -12.482 -0.464 7.797 1.00 88.50 92 ILE A N 1
ATOM 710 C CA . ILE A 1 92 ? -11.693 0.422 8.665 1.00 88.50 92 ILE A CA 1
ATOM 711 C C . ILE A 1 92 ? -12.195 1.852 8.473 1.00 88.50 92 ILE A C 1
ATOM 713 O O . ILE A 1 92 ? -12.453 2.261 7.346 1.00 88.50 92 ILE A O 1
ATOM 717 N N . ASP A 1 93 ? -12.304 2.625 9.553 1.00 89.00 93 ASP A N 1
ATOM 718 C CA . ASP A 1 93 ? -12.609 4.053 9.458 1.00 89.00 93 ASP A CA 1
ATOM 719 C C . ASP A 1 93 ? -11.480 4.819 8.739 1.00 89.00 93 ASP A C 1
ATOM 721 O O . ASP A 1 93 ? -10.299 4.652 9.053 1.00 89.00 93 ASP A O 1
ATOM 725 N N . ALA A 1 94 ? -11.839 5.660 7.765 1.00 85.69 94 ALA A N 1
ATOM 726 C CA . ALA A 1 94 ? -10.871 6.398 6.952 1.00 85.69 94 ALA A CA 1
ATOM 727 C C . ALA A 1 94 ? -10.017 7.361 7.796 1.00 85.69 94 ALA A C 1
ATOM 729 O O . ALA A 1 94 ? -8.803 7.422 7.606 1.00 85.69 94 ALA A O 1
ATOM 730 N N . THR A 1 95 ? -10.626 8.032 8.778 1.00 85.56 95 THR A N 1
ATOM 731 C CA . THR A 1 95 ? -9.937 8.980 9.667 1.00 85.56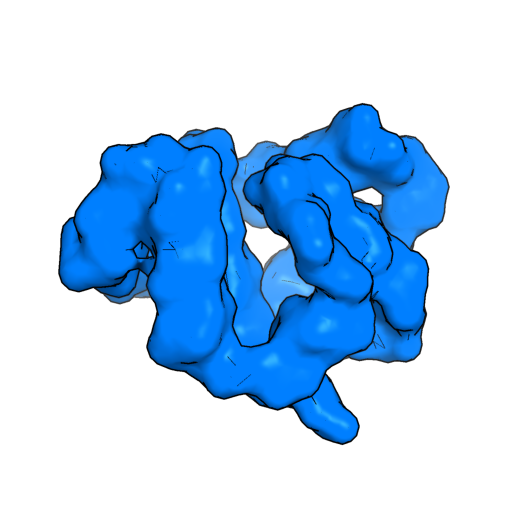 95 THR A CA 1
ATOM 732 C C . THR A 1 95 ? -8.926 8.259 10.553 1.00 85.56 95 THR A C 1
ATOM 734 O O . THR A 1 95 ? -7.798 8.715 10.743 1.00 85.56 95 THR A O 1
ATOM 737 N N . GLU A 1 96 ? -9.309 7.099 11.086 1.00 86.31 96 GLU A N 1
ATOM 738 C CA . GLU A 1 96 ? -8.412 6.248 11.865 1.00 86.31 96 GLU A CA 1
ATOM 739 C C . GLU A 1 96 ? -7.260 5.703 11.011 1.00 86.31 96 GLU A C 1
ATOM 741 O O . GLU A 1 96 ? -6.116 5.632 11.469 1.00 86.31 96 GLU A O 1
ATOM 746 N N . LEU A 1 97 ? -7.528 5.359 9.750 1.00 86.00 97 LEU A N 1
ATOM 747 C CA . LEU A 1 97 ? -6.497 4.896 8.831 1.00 86.00 97 LEU A CA 1
ATOM 748 C C . LEU A 1 97 ? -5.469 5.994 8.522 1.00 86.00 97 LEU A C 1
ATOM 750 O O . LEU A 1 97 ? -4.262 5.740 8.559 1.00 86.00 97 LEU A O 1
ATOM 754 N N . GLU A 1 98 ? -5.933 7.217 8.271 1.00 85.56 98 GLU A N 1
ATOM 755 C CA . GLU A 1 98 ? -5.074 8.384 8.061 1.00 85.56 98 GLU A CA 1
ATOM 756 C C . GLU A 1 98 ? -4.250 8.712 9.308 1.00 85.56 98 GLU A C 1
ATOM 758 O O . GLU A 1 98 ? -3.040 8.937 9.205 1.00 85.56 98 GLU A O 1
ATOM 763 N N . ARG A 1 99 ? -4.863 8.652 10.497 1.00 85.69 99 ARG A N 1
ATOM 764 C CA . ARG A 1 99 ? -4.168 8.854 11.774 1.00 85.69 99 ARG A CA 1
ATOM 765 C C . ARG A 1 99 ? -3.028 7.851 11.957 1.00 85.69 99 ARG A C 1
ATOM 767 O O . ARG A 1 99 ? -1.913 8.246 12.291 1.00 85.69 99 ARG A O 1
ATOM 774 N N . ARG A 1 100 ? -3.278 6.563 11.707 1.00 84.69 100 ARG A N 1
ATOM 775 C CA . ARG A 1 100 ? -2.254 5.506 11.802 1.00 84.69 100 ARG A CA 1
ATOM 776 C C . ARG A 1 100 ? -1.140 5.688 10.777 1.00 84.69 100 ARG A C 1
ATOM 778 O O . ARG A 1 100 ? 0.027 5.489 11.105 1.00 84.69 100 ARG A O 1
ATOM 785 N N . ALA A 1 101 ? -1.483 6.085 9.553 1.00 82.88 101 ALA A N 1
ATOM 786 C CA . ALA A 1 101 ? -0.493 6.360 8.518 1.00 82.88 101 ALA A CA 1
ATOM 787 C C . ALA A 1 101 ? 0.390 7.562 8.876 1.00 82.88 101 ALA A C 1
ATOM 789 O O . ALA A 1 101 ? 1.593 7.517 8.629 1.00 82.88 101 ALA A O 1
ATOM 790 N N . HIS A 1 102 ? -0.174 8.604 9.495 1.00 80.31 102 HIS A N 1
ATOM 791 C CA . HIS A 1 102 ? 0.597 9.736 10.007 1.00 80.31 102 HIS A CA 1
ATOM 792 C C . HIS A 1 102 ? 1.525 9.315 11.155 1.00 80.31 102 HIS A C 1
ATOM 794 O O . HIS A 1 102 ? 2.727 9.558 11.090 1.00 80.31 102 HIS A O 1
ATOM 800 N N . ALA A 1 103 ? 1.004 8.573 12.136 1.00 80.12 103 ALA A N 1
ATOM 801 C CA . ALA A 1 103 ? 1.792 8.070 13.260 1.00 80.12 103 ALA A CA 1
ATOM 802 C C . ALA A 1 103 ? 2.955 7.161 12.814 1.00 80.12 103 ALA A C 1
ATOM 804 O O . ALA A 1 103 ? 4.040 7.222 13.382 1.00 80.12 103 ALA A O 1
ATOM 805 N N . GLN A 1 104 ? 2.774 6.350 11.763 1.00 73.44 104 GLN A N 1
ATOM 806 C CA . GLN A 1 104 ? 3.844 5.510 11.208 1.00 73.44 104 GLN A CA 1
ATOM 807 C C . GLN A 1 104 ? 4.982 6.334 10.577 1.00 73.44 104 GLN A C 1
ATOM 809 O O . GLN A 1 104 ? 6.136 5.898 10.585 1.00 73.44 104 GLN A O 1
ATOM 814 N N . VAL A 1 105 ? 4.673 7.515 10.028 1.00 68.12 105 VAL A N 1
ATOM 815 C CA . VAL A 1 105 ? 5.678 8.440 9.479 1.00 68.12 105 VAL A CA 1
ATOM 816 C C . VAL A 1 105 ? 6.509 9.052 10.598 1.00 68.12 105 VAL A C 1
ATOM 818 O O . VAL A 1 105 ? 7.728 9.090 10.477 1.00 68.12 105 VAL A O 1
ATOM 821 N N . GLU A 1 106 ? 5.870 9.477 11.687 1.00 62.44 106 GLU A N 1
ATOM 822 C CA . GLU A 1 106 ? 6.562 10.058 12.845 1.00 62.44 106 GLU A CA 1
ATOM 823 C C . GLU A 1 106 ? 7.370 9.012 13.626 1.00 62.44 106 GLU A C 1
ATOM 825 O O . GLU A 1 106 ? 8.474 9.289 14.089 1.00 62.44 106 GLU A O 1
ATOM 830 N N . ALA A 1 107 ? 6.852 7.785 13.723 1.00 59.12 107 ALA A N 1
ATOM 831 C CA . ALA A 1 107 ? 7.494 6.671 14.416 1.00 59.12 107 ALA A CA 1
ATOM 832 C C . ALA A 1 107 ? 8.576 5.957 13.594 1.00 59.12 107 ALA A C 1
ATOM 834 O O . ALA A 1 107 ? 9.195 5.028 14.107 1.00 59.12 107 ALA A O 1
ATOM 835 N N . SER A 1 108 ? 8.804 6.343 12.335 1.00 52.09 108 SER A N 1
ATOM 836 C CA . SER A 1 108 ? 9.943 5.871 11.546 1.00 52.09 108 SER A CA 1
ATOM 837 C C . SER A 1 108 ? 11.084 6.878 11.710 1.00 52.09 108 SER A C 1
ATOM 839 O O . SER A 1 108 ? 11.120 7.853 10.955 1.00 52.09 108 SER A O 1
ATOM 841 N N . PRO A 1 109 ? 12.029 6.691 12.657 1.00 40.25 109 PRO A N 1
ATOM 842 C CA . PRO A 1 109 ? 13.202 7.545 12.693 1.00 40.25 109 PRO A CA 1
ATOM 843 C C . PRO A 1 109 ? 13.947 7.294 11.384 1.00 40.25 109 PRO A C 1
ATOM 845 O O . PRO A 1 109 ? 14.124 6.140 10.977 1.00 40.25 109 PRO A O 1
ATOM 848 N N . GLY A 1 110 ? 14.342 8.369 10.702 1.00 48.22 110 GLY A N 1
ATOM 849 C CA . GLY A 1 110 ? 15.273 8.265 9.588 1.00 48.22 110 GLY A CA 1
ATOM 850 C C . GLY A 1 110 ? 16.465 7.418 10.029 1.00 48.22 110 GLY A C 1
ATOM 851 O O . GLY A 1 110 ? 17.131 7.760 11.004 1.00 48.22 110 GLY A O 1
ATOM 852 N N . HIS A 1 111 ? 16.654 6.284 9.360 1.00 36.22 111 HIS A N 1
ATOM 853 C CA . HIS A 1 111 ? 17.888 5.515 9.429 1.00 36.22 111 HIS A CA 1
ATOM 854 C C . HIS A 1 111 ? 18.829 6.049 8.358 1.00 36.22 111 HIS A C 1
ATOM 856 O O . HIS A 1 111 ? 18.354 6.189 7.203 1.00 36.22 111 HIS A O 1
#

Secondary structure (DSSP, 8-state):
---SHHHHHHHHHHHTT--SHHHHHHHHHHH-TT-S--HHHHHHHHTTS-----HHHHHHHHHHTT-SS-HHHHHHS-HHHHHHHHHHHHT--HHHHHHHHHHHHHTS---

Ra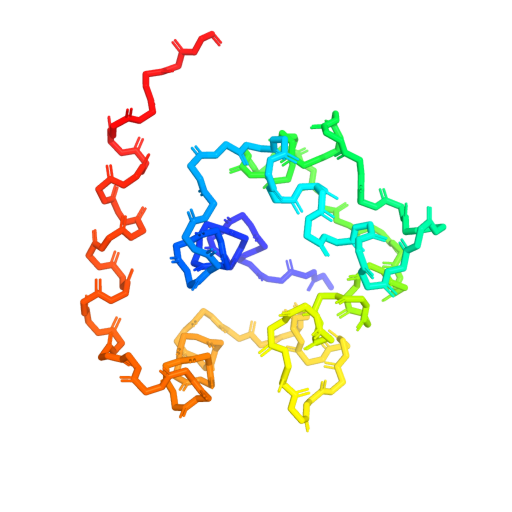dius of gyration: 12.7 Å; chains: 1; bounding box: 33×25×29 Å

Foldseek 3Di:
DFPPQLLLLLLLCVLLVPLALQVSLVLLCVQPVPDPSDSVVSVCRNVVVDDDPDLVNLQSVCVSLVFPDGSVCNRPPDPVVSLVRSCVSSVHDSVVSSVSSVVSVVPDDDD

pLDDT: mean 86.34, std 10.4, range [36.22, 94.25]